Protein AF-A0A0C9ZIN9-F1 (afdb_monomer)

Radius of gyration: 14.74 Å; Cα contacts (8 Å, |Δi|>4): 42; chains: 1; bounding box: 40×34×33 Å

Secondary structure (DSSP, 8-state):
-PPPPEE-TTSEEE-GGG-EEEE--GGGSS----TT-S----TTS------TT----TTHHHH-------

Structure (mmCIF, N/CA/C/O backbone):
data_AF-A0A0C9ZIN9-F1
#
_entry.id   AF-A0A0C9ZIN9-F1
#
loop_
_atom_site.group_PDB
_atom_site.id
_atom_site.type_symbol
_atom_site.label_atom_id
_atom_site.label_alt_id
_atom_site.label_comp_id
_atom_site.label_asym_id
_atom_site.label_entity_id
_atom_site.label_seq_id
_atom_site.pdbx_PDB_ins_code
_atom_site.Cartn_x
_atom_site.Cartn_y
_atom_site.Cartn_z
_atom_site.occupancy
_atom_site.B_iso_or_equiv
_atom_site.auth_seq_id
_atom_site.auth_comp_id
_atom_site.auth_asym_id
_atom_site.auth_atom_id
_atom_site.pdbx_PDB_model_num
ATOM 1 N N . MET A 1 1 ? 18.762 -0.849 14.028 1.00 49.88 1 MET A N 1
ATOM 2 C CA . MET A 1 1 ? 18.051 -0.989 12.741 1.00 49.88 1 MET A CA 1
ATOM 3 C C . MET A 1 1 ? 16.678 -1.532 13.079 1.00 49.88 1 MET A C 1
ATOM 5 O O . MET A 1 1 ? 16.623 -2.528 13.786 1.00 49.88 1 MET A O 1
ATOM 9 N N . GLY A 1 2 ? 15.605 -0.816 12.745 1.00 65.56 2 GLY A N 1
ATOM 10 C CA . GLY A 1 2 ? 14.246 -1.296 13.012 1.00 65.56 2 GLY A CA 1
ATOM 11 C C . GLY A 1 2 ? 13.898 -2.462 12.089 1.00 65.56 2 GLY A C 1
ATOM 12 O O . GLY A 1 2 ? 14.432 -2.539 10.984 1.00 65.56 2 GLY A O 1
ATOM 13 N N . GLU A 1 3 ? 13.030 -3.361 12.550 1.00 69.69 3 GLU A N 1
ATOM 14 C CA . GLU A 1 3 ? 12.483 -4.441 11.723 1.00 69.69 3 GLU A CA 1
ATOM 15 C C . GLU A 1 3 ? 11.906 -3.874 10.410 1.00 69.69 3 GLU A C 1
ATOM 17 O O . GLU A 1 3 ? 11.180 -2.873 10.448 1.00 69.69 3 GLU A O 1
ATOM 22 N N . PRO A 1 4 ? 12.231 -4.464 9.248 1.00 77.44 4 PRO A N 1
ATOM 23 C CA . PRO A 1 4 ? 11.785 -3.952 7.960 1.00 77.44 4 PRO A CA 1
ATOM 24 C C . PRO A 1 4 ? 10.274 -4.132 7.775 1.00 77.44 4 PRO A C 1
ATOM 26 O O . PRO A 1 4 ? 9.664 -5.056 8.309 1.00 77.44 4 PRO A O 1
ATOM 29 N N . VAL A 1 5 ? 9.674 -3.271 6.952 1.00 82.50 5 VAL A N 1
ATOM 30 C CA . VAL A 1 5 ? 8.288 -3.445 6.503 1.00 82.50 5 VAL A CA 1
ATOM 31 C C . VAL A 1 5 ? 8.211 -4.669 5.586 1.00 82.50 5 VAL A C 1
ATOM 33 O O . VAL A 1 5 ? 8.931 -4.740 4.589 1.00 82.50 5 VAL A O 1
ATOM 36 N N . GLN A 1 6 ? 7.343 -5.631 5.907 1.00 84.94 6 GLN A N 1
ATOM 37 C CA . GLN A 1 6 ? 7.214 -6.888 5.160 1.00 84.94 6 GLN A CA 1
ATOM 38 C C . GLN A 1 6 ? 5.752 -7.222 4.853 1.00 84.94 6 GLN A C 1
ATOM 40 O O . GLN A 1 6 ? 4.880 -7.047 5.702 1.00 84.94 6 GLN A O 1
ATOM 45 N N . LEU A 1 7 ? 5.494 -7.741 3.647 1.00 85.25 7 LEU A N 1
ATOM 46 C CA . LEU A 1 7 ? 4.214 -8.348 3.274 1.00 85.25 7 LEU A CA 1
ATOM 47 C C . LEU A 1 7 ? 4.197 -9.809 3.737 1.00 85.25 7 LEU A C 1
ATOM 49 O O . LEU A 1 7 ? 5.006 -10.618 3.282 1.00 85.25 7 LEU A O 1
ATOM 53 N N . CYS A 1 8 ? 3.276 -10.145 4.630 1.00 87.12 8 CYS A N 1
ATOM 54 C CA . CYS A 1 8 ? 3.104 -11.494 5.149 1.00 87.12 8 CYS A CA 1
ATOM 55 C C . CYS A 1 8 ? 2.165 -12.334 4.269 1.00 87.12 8 CYS A C 1
ATOM 57 O O . CYS A 1 8 ? 1.375 -11.814 3.483 1.00 87.12 8 CYS A O 1
ATOM 59 N N . SER A 1 9 ? 2.235 -13.658 4.425 1.00 88.50 9 SER A N 1
ATOM 60 C CA . SER A 1 9 ? 1.452 -14.632 3.648 1.00 88.50 9 SER A CA 1
ATOM 61 C C . SER A 1 9 ? -0.057 -14.606 3.916 1.00 88.50 9 SER A C 1
ATOM 63 O O . SER A 1 9 ? -0.807 -15.284 3.226 1.00 88.50 9 SER A O 1
ATOM 65 N N . ASP A 1 10 ? -0.515 -13.843 4.903 1.00 87.75 10 ASP A N 1
ATOM 66 C CA . ASP A 1 10 ? -1.927 -13.563 5.182 1.00 87.75 10 ASP A CA 1
ATOM 67 C C . ASP A 1 10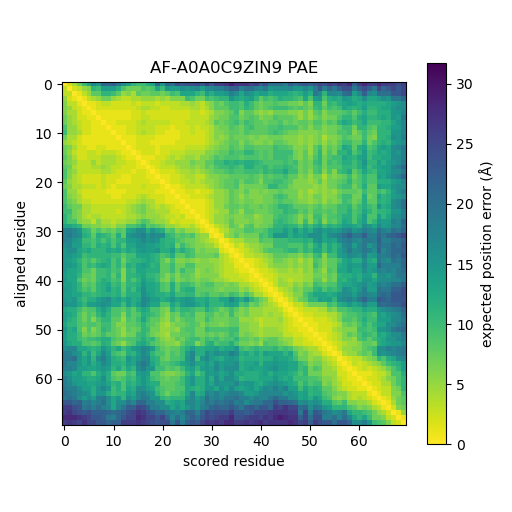 ? -2.406 -12.242 4.543 1.00 87.75 10 ASP A C 1
ATOM 69 O O . ASP A 1 10 ? -3.559 -11.836 4.706 1.00 87.75 10 ASP A O 1
ATOM 73 N N . GLY A 1 11 ? -1.526 -11.570 3.794 1.00 86.06 11 GLY A N 1
ATOM 74 C CA . GLY A 1 11 ? -1.789 -10.315 3.096 1.00 86.06 11 GLY A CA 1
ATOM 75 C C . GLY A 1 11 ? -1.551 -9.065 3.928 1.00 86.06 11 GLY A C 1
ATOM 76 O O . GLY A 1 11 ? -1.671 -7.962 3.398 1.00 86.06 11 GLY A O 1
ATOM 77 N N . TRP A 1 12 ? -1.193 -9.194 5.206 1.00 89.25 12 TRP A N 1
ATOM 78 C CA . TRP A 1 12 ? -0.875 -8.036 6.031 1.00 89.25 12 TRP A CA 1
ATOM 79 C C . TRP A 1 12 ? 0.546 -7.543 5.787 1.00 89.25 12 TRP A C 1
ATOM 81 O O . TRP A 1 12 ? 1.514 -8.293 5.884 1.00 89.25 12 TRP A O 1
ATOM 91 N N . ILE A 1 13 ? 0.674 -6.244 5.540 1.00 86.94 13 ILE A N 1
ATOM 92 C CA . ILE A 1 13 ? 1.932 -5.518 5.633 1.00 86.94 13 ILE A CA 1
ATOM 93 C C . ILE A 1 13 ? 2.155 -5.168 7.101 1.00 86.94 13 ILE A C 1
ATOM 95 O O . ILE A 1 13 ? 1.363 -4.436 7.709 1.00 86.94 13 ILE A O 1
ATOM 99 N N . ARG A 1 14 ? 3.234 -5.702 7.668 1.00 87.81 14 ARG A N 1
ATOM 100 C CA . ARG A 1 14 ? 3.634 -5.471 9.055 1.00 87.81 14 ARG A CA 1
ATOM 101 C C . ARG A 1 14 ? 4.830 -4.537 9.092 1.00 87.81 14 ARG A C 1
ATOM 103 O O . ARG A 1 14 ? 5.797 -4.734 8.361 1.00 87.81 14 ARG A O 1
ATOM 110 N N . GLY A 1 15 ? 4.726 -3.507 9.923 1.00 83.94 15 GLY A N 1
ATOM 111 C CA . GLY A 1 15 ? 5.842 -2.638 10.271 1.00 83.94 15 GLY A CA 1
ATOM 112 C C . GLY A 1 15 ? 6.612 -3.158 11.488 1.00 83.94 15 GLY A C 1
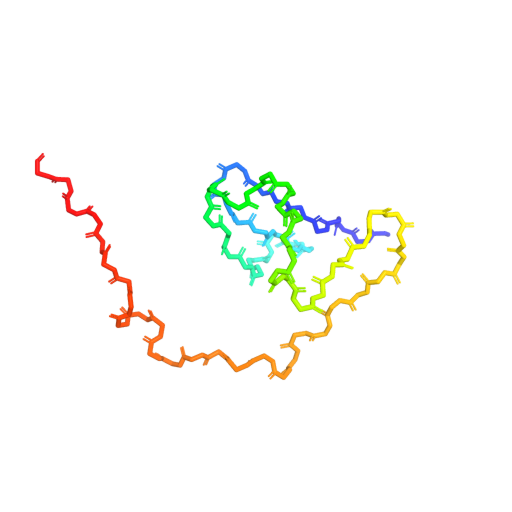ATOM 113 O O . GLY A 1 15 ? 6.327 -4.254 11.988 1.00 83.94 15 GLY A O 1
ATOM 114 N N . PRO A 1 16 ? 7.542 -2.348 12.019 1.00 84.94 16 PRO A N 1
ATOM 115 C CA . PRO A 1 16 ? 8.252 -2.667 13.248 1.00 84.94 16 PRO A CA 1
ATOM 116 C C . PRO A 1 16 ? 7.300 -3.065 14.380 1.00 84.94 16 PRO A C 1
ATOM 118 O O . PRO A 1 16 ? 6.194 -2.532 14.491 1.00 84.94 16 PRO A O 1
ATOM 121 N N . GLN A 1 17 ? 7.738 -3.992 15.237 1.00 85.81 17 GLN A N 1
ATOM 122 C CA . GLN A 1 17 ? 6.948 -4.491 16.375 1.00 85.81 17 GLN A CA 1
ATOM 123 C C . GLN A 1 17 ? 5.628 -5.176 15.966 1.00 85.81 17 GLN A C 1
ATOM 125 O O . GLN A 1 17 ? 4.675 -5.187 16.739 1.00 85.81 17 GLN A O 1
ATOM 130 N N . HIS A 1 18 ? 5.556 -5.754 14.761 1.00 81.06 18 HIS A N 1
ATOM 131 C CA . HIS A 1 18 ? 4.373 -6.459 14.244 1.00 81.06 18 HIS A CA 1
ATOM 132 C C . HIS A 1 18 ? 3.118 -5.582 14.096 1.00 81.06 18 HIS A C 1
ATOM 134 O O . HIS A 1 18 ? 2.004 -6.104 13.999 1.00 81.06 18 HIS A O 1
ATOM 140 N N . ARG A 1 19 ? 3.267 -4.251 14.050 1.00 84.12 19 ARG A N 1
ATOM 141 C CA . ARG A 1 19 ? 2.129 -3.349 13.843 1.00 84.12 19 ARG A CA 1
ATOM 142 C C . ARG A 1 19 ? 1.533 -3.578 12.453 1.00 84.12 19 ARG A C 1
ATOM 144 O O . ARG A 1 19 ? 2.242 -3.474 11.452 1.00 84.12 19 ARG A O 1
ATOM 151 N N . LEU A 1 20 ? 0.230 -3.855 12.397 1.00 84.62 20 LEU A N 1
ATOM 152 C CA . LEU A 1 20 ? -0.516 -3.943 11.142 1.00 84.62 20 LEU A CA 1
ATOM 153 C C . LEU A 1 20 ? -0.598 -2.551 10.509 1.00 84.62 20 LEU A C 1
ATOM 155 O O . LEU A 1 20 ? -1.100 -1.620 11.1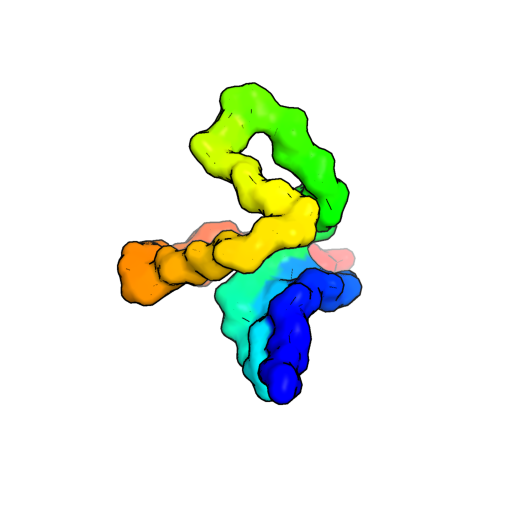37 1.00 84.62 20 LEU A O 1
ATOM 159 N N . LEU A 1 21 ? -0.086 -2.413 9.286 1.00 80.88 21 LEU A N 1
ATOM 160 C CA . LEU A 1 21 ? -0.125 -1.157 8.533 1.00 80.88 21 LEU A CA 1
ATOM 161 C C . LEU A 1 21 ? -1.252 -1.173 7.499 1.00 80.88 21 LEU A C 1
ATOM 163 O O . LEU A 1 21 ? -2.088 -0.274 7.474 1.00 80.88 21 LEU A O 1
ATOM 167 N N . LEU A 1 22 ? -1.281 -2.206 6.653 1.00 82.56 22 LEU A N 1
ATOM 168 C CA . LEU A 1 22 ? -2.222 -2.325 5.541 1.00 82.56 22 LEU A CA 1
ATOM 169 C C . LEU A 1 22 ? -2.458 -3.797 5.199 1.00 82.56 22 LEU A C 1
ATOM 171 O O . LEU A 1 22 ? -1.516 -4.583 5.211 1.00 82.56 22 LEU A O 1
ATOM 175 N N . TRP A 1 23 ? -3.689 -4.164 4.849 1.00 85.69 23 TRP A N 1
ATOM 176 C CA . TRP A 1 23 ? -3.981 -5.459 4.238 1.00 85.69 23 TRP A CA 1
ATOM 177 C C . TRP A 1 23 ? -4.066 -5.313 2.719 1.00 85.69 23 TRP A C 1
ATOM 179 O O . TRP A 1 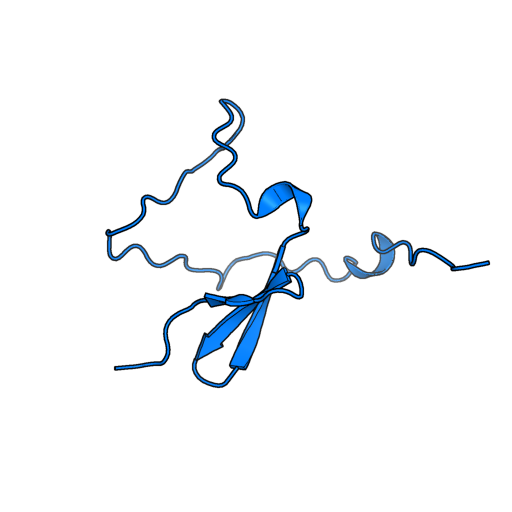23 ? -4.781 -4.446 2.214 1.00 85.69 23 TRP A O 1
ATOM 189 N N . VAL A 1 24 ? -3.344 -6.163 1.995 1.00 83.88 24 VAL A N 1
ATOM 190 C CA . VAL A 1 24 ? -3.322 -6.197 0.534 1.00 83.88 24 VAL A CA 1
ATOM 191 C C . VAL A 1 24 ? -3.946 -7.514 0.067 1.00 83.88 24 VAL A C 1
ATOM 193 O O . VAL A 1 24 ? -3.456 -8.579 0.452 1.00 83.88 24 VAL A O 1
ATOM 196 N N . PRO A 1 25 ? -4.989 -7.489 -0.783 1.00 82.81 25 PRO A N 1
ATOM 197 C CA . PRO A 1 25 ? -5.552 -8.710 -1.348 1.00 82.81 25 PRO A CA 1
ATOM 198 C C . PRO A 1 25 ? -4.504 -9.512 -2.147 1.00 82.81 25 PRO A C 1
ATOM 200 O O . PRO A 1 25 ? -3.706 -8.900 -2.864 1.00 82.81 25 PRO A O 1
ATOM 203 N N . PRO A 1 26 ? -4.536 -10.862 -2.119 1.00 81.69 26 PRO A N 1
ATOM 204 C CA . PRO A 1 26 ? -3.573 -11.714 -2.830 1.00 81.69 26 PRO A CA 1
ATOM 205 C C . PRO A 1 26 ? -3.403 -11.412 -4.323 1.00 81.69 26 PRO A C 1
ATOM 207 O O . PRO A 1 26 ? -2.309 -11.551 -4.871 1.00 81.69 26 PRO A O 1
ATOM 210 N N . THR A 1 27 ? -4.462 -10.939 -4.983 1.00 79.50 27 THR A N 1
ATOM 211 C CA . THR A 1 27 ? -4.441 -10.532 -6.397 1.00 79.50 27 THR A CA 1
ATOM 212 C C . THR A 1 27 ? -3.456 -9.399 -6.690 1.00 79.50 27 THR A C 1
ATOM 214 O O . THR A 1 27 ? -3.018 -9.264 -7.828 1.00 79.50 27 THR A O 1
ATOM 217 N N . PHE A 1 28 ? -3.080 -8.613 -5.677 1.00 75.75 28 PHE A N 1
ATOM 218 C CA . PHE A 1 28 ? -2.162 -7.477 -5.791 1.00 75.75 28 PHE A CA 1
ATOM 219 C C . PHE A 1 28 ? -0.757 -7.760 -5.232 1.00 75.75 28 PHE A C 1
ATOM 221 O O . PHE A 1 28 ? 0.079 -6.862 -5.218 1.00 75.75 28 PHE A O 1
ATOM 228 N N . TRP A 1 29 ? -0.460 -8.982 -4.766 1.00 78.31 29 TRP A N 1
ATOM 229 C CA . TRP A 1 29 ? 0.865 -9.305 -4.202 1.00 78.31 29 TRP A CA 1
ATOM 230 C C . TRP A 1 29 ? 1.967 -9.383 -5.256 1.00 78.31 29 TRP A C 1
ATOM 232 O O . TRP A 1 29 ? 3.141 -9.167 -4.955 1.00 78.31 29 TRP A O 1
ATOM 242 N N . ARG A 1 30 ? 1.610 -9.705 -6.502 1.00 76.12 30 ARG A N 1
ATOM 243 C CA . ARG A 1 30 ? 2.549 -9.608 -7.619 1.00 76.12 30 ARG A CA 1
ATOM 244 C C . ARG A 1 30 ? 2.608 -8.151 -8.071 1.00 76.12 30 ARG A C 1
ATOM 246 O O . ARG A 1 30 ? 1.544 -7.549 -8.202 1.00 76.12 30 ARG A O 1
ATOM 253 N N . PRO A 1 31 ? 3.804 -7.595 -8.345 1.00 67.38 31 PRO A N 1
ATOM 254 C CA . PRO A 1 31 ? 3.925 -6.231 -8.838 1.00 67.38 31 PRO A CA 1
ATOM 255 C C . PRO A 1 31 ? 3.066 -6.067 -10.090 1.00 67.38 31 PRO A C 1
ATOM 257 O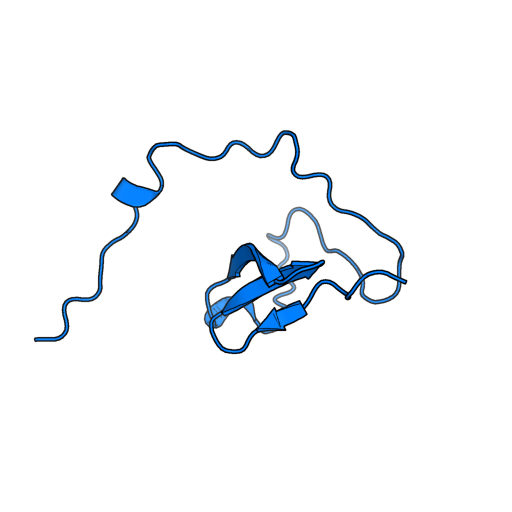 O . PRO A 1 31 ? 3.369 -6.637 -11.137 1.00 67.38 31 PRO A O 1
ATOM 260 N N . PHE A 1 32 ? 1.974 -5.319 -9.968 1.00 65.75 32 PHE A N 1
ATOM 261 C CA . PHE A 1 32 ? 1.108 -5.008 -11.090 1.00 65.75 32 PHE A CA 1
ATOM 262 C C . PHE A 1 32 ? 1.500 -3.623 -11.580 1.00 65.75 32 PHE A C 1
ATOM 264 O O . PHE A 1 32 ? 1.106 -2.614 -11.003 1.00 65.75 32 PHE A O 1
ATOM 271 N N . TYR A 1 33 ? 2.339 -3.571 -12.611 1.00 68.31 33 TYR A N 1
ATOM 272 C CA . TYR A 1 33 ? 2.578 -2.333 -13.339 1.00 68.31 33 TYR A CA 1
ATOM 273 C C . TYR A 1 33 ? 1.442 -2.163 -14.340 1.00 68.31 33 TYR A C 1
ATOM 275 O O . TYR A 1 33 ? 1.358 -2.885 -15.329 1.00 68.31 33 TYR A O 1
ATOM 283 N N . SER A 1 34 ? 0.550 -1.226 -14.045 1.00 73.25 34 SER A N 1
ATOM 284 C CA . SER A 1 34 ? -0.519 -0.811 -14.943 1.00 73.25 34 SER A CA 1
ATOM 285 C C . SER A 1 34 ? -0.288 0.639 -15.343 1.00 73.25 34 SER A C 1
ATOM 287 O O . SER A 1 34 ? 0.181 1.433 -14.527 1.00 73.25 34 SER A O 1
ATOM 289 N N . THR A 1 35 ? -0.666 1.011 -16.565 1.00 76.00 35 THR A N 1
ATOM 290 C CA . THR A 1 35 ? -0.717 2.421 -16.991 1.00 76.00 35 THR A CA 1
ATOM 291 C C . THR A 1 35 ? -1.697 3.248 -16.155 1.00 76.00 35 THR A C 1
ATOM 293 O O . THR A 1 35 ? -1.624 4.470 -16.158 1.00 76.00 35 THR A O 1
ATOM 296 N N . TRP A 1 36 ? -2.584 2.582 -15.410 1.00 76.06 36 TRP A N 1
ATOM 297 C CA . TRP A 1 36 ? -3.533 3.192 -14.481 1.00 76.06 36 TRP A CA 1
ATOM 298 C C . TRP A 1 36 ? -2.964 3.442 -13.077 1.00 76.06 36 TRP A C 1
ATOM 300 O O . TRP A 1 36 ? -3.660 4.005 -12.235 1.00 76.06 36 TRP A O 1
ATOM 310 N N . ASN A 1 37 ? -1.728 3.024 -12.790 1.00 78.69 37 ASN A N 1
ATOM 311 C CA . ASN A 1 37 ? -1.109 3.306 -11.498 1.00 78.69 37 ASN A CA 1
ATOM 312 C C . AS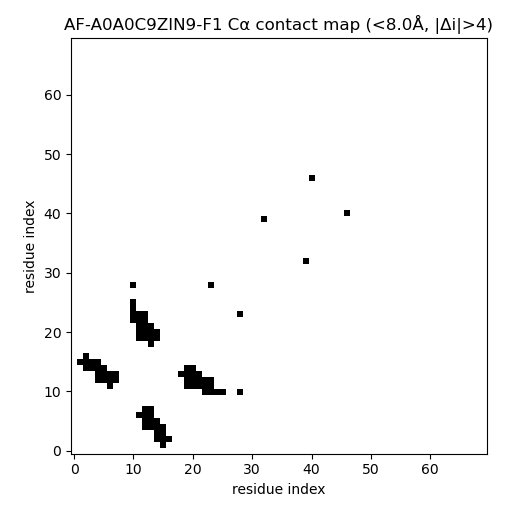N A 1 37 ? -0.708 4.783 -11.427 1.00 78.69 37 ASN A C 1
ATOM 314 O O . ASN A 1 37 ? 0.104 5.242 -12.226 1.00 78.69 37 ASN A O 1
ATOM 318 N N . THR A 1 38 ? -1.208 5.508 -10.427 1.00 77.00 38 THR A N 1
ATOM 319 C CA . THR A 1 38 ? -0.843 6.917 -10.206 1.00 77.00 38 THR A CA 1
ATOM 320 C C . THR A 1 38 ? 0.631 7.084 -9.826 1.00 77.00 38 THR A C 1
ATOM 322 O O . THR A 1 38 ? 1.263 8.057 -10.223 1.00 77.00 38 THR A O 1
ATOM 325 N N . V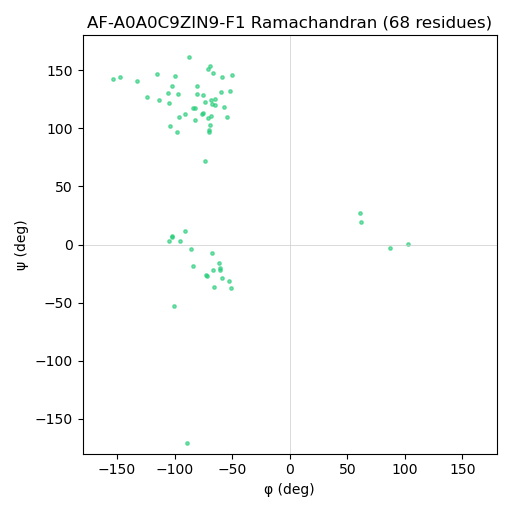AL A 1 39 ? 1.185 6.143 -9.050 1.00 74.00 39 VAL A N 1
ATOM 326 C CA . VAL A 1 39 ? 2.575 6.161 -8.566 1.00 74.00 39 VAL A CA 1
ATOM 327 C C . VAL A 1 39 ? 3.090 4.728 -8.446 1.00 74.00 39 VAL A C 1
ATOM 329 O O . VAL A 1 39 ? 2.351 3.825 -8.054 1.00 74.00 39 VAL A O 1
ATOM 332 N N . VAL A 1 40 ? 4.373 4.524 -8.748 1.00 76.31 40 VAL A N 1
ATOM 333 C CA . VAL A 1 40 ? 5.081 3.266 -8.496 1.00 76.31 40 VAL A CA 1
ATOM 334 C C . VAL A 1 40 ? 6.312 3.538 -7.639 1.00 76.31 40 VAL A C 1
ATOM 336 O O . VAL A 1 40 ? 7.142 4.373 -7.987 1.00 76.31 40 VAL A O 1
ATOM 339 N N . LEU A 1 41 ? 6.437 2.804 -6.533 1.00 73.69 41 LEU A N 1
ATOM 340 C CA . LEU A 1 41 ? 7.580 2.872 -5.628 1.00 73.69 41 LEU A CA 1
ATOM 341 C C . LEU A 1 41 ? 8.645 1.840 -6.050 1.00 73.69 41 LEU A C 1
ATOM 343 O O . LEU A 1 41 ? 8.381 0.635 -5.972 1.00 73.69 41 LEU A O 1
ATOM 347 N N . PRO A 1 42 ? 9.829 2.264 -6.532 1.00 70.12 42 PRO A N 1
ATOM 348 C CA . PRO A 1 42 ? 10.884 1.341 -6.931 1.00 70.12 42 PRO A CA 1
ATOM 349 C C . PRO A 1 42 ? 11.464 0.571 -5.738 1.00 70.12 42 PRO A C 1
ATOM 351 O O . PRO A 1 42 ? 11.581 1.074 -4.622 1.00 70.12 42 PRO A O 1
ATOM 354 N N . ARG A 1 43 ? 11.881 -0.673 -5.996 1.00 68.38 43 ARG A N 1
ATOM 355 C CA . ARG A 1 43 ? 12.633 -1.479 -5.024 1.00 68.38 43 ARG A CA 1
ATOM 356 C C . ARG A 1 43 ? 14.077 -0.968 -4.962 1.00 68.38 43 ARG A C 1
ATOM 358 O O . ARG A 1 43 ? 14.720 -0.880 -6.002 1.00 68.38 43 ARG A O 1
ATOM 365 N N . GLY A 1 44 ? 14.590 -0.685 -3.762 1.00 64.69 44 GLY A N 1
ATOM 366 C CA . GLY A 1 44 ? 16.000 -0.321 -3.536 1.00 64.69 44 GLY A CA 1
ATOM 367 C C . GLY A 1 44 ? 16.283 1.167 -3.301 1.00 64.69 44 GLY A C 1
ATOM 368 O O . GLY A 1 44 ? 17.433 1.530 -3.076 1.00 64.69 44 GLY A O 1
ATOM 369 N N . SER A 1 45 ? 15.263 2.024 -3.313 1.00 64.12 45 SER A N 1
ATOM 370 C CA . SER A 1 45 ? 15.370 3.423 -2.882 1.00 64.12 45 SER A CA 1
ATOM 371 C C . SER A 1 45 ? 14.844 3.598 -1.458 1.00 64.12 45 SER A C 1
ATOM 373 O O . SER A 1 45 ? 13.843 2.979 -1.098 1.00 64.12 45 SER A O 1
ATOM 375 N N . CYS A 1 46 ? 15.449 4.497 -0.681 1.00 69.00 46 CYS A N 1
ATOM 376 C CA . CYS A 1 46 ? 14.892 4.961 0.592 1.00 69.00 46 CYS A CA 1
ATOM 377 C C . CYS A 1 46 ? 13.712 5.909 0.333 1.00 69.00 46 CYS A C 1
ATOM 379 O O . CYS A 1 46 ? 13.846 7.122 0.472 1.00 69.00 46 CYS A O 1
ATOM 381 N N . ILE A 1 47 ? 12.580 5.364 -0.115 1.00 72.06 47 ILE A N 1
ATOM 382 C CA . ILE A 1 47 ? 11.324 6.108 -0.214 1.00 72.06 47 ILE A CA 1
ATOM 383 C C . ILE A 1 47 ? 10.434 5.656 0.932 1.00 72.06 47 ILE A C 1
ATOM 385 O O . ILE A 1 47 ? 10.110 4.474 1.050 1.00 72.06 47 ILE A O 1
ATOM 389 N N . GLU A 1 48 ? 10.035 6.612 1.756 1.00 73.31 48 GLU A N 1
ATOM 390 C CA . GLU A 1 48 ? 9.040 6.415 2.797 1.00 73.31 48 GLU A CA 1
ATOM 391 C C . GLU A 1 48 ? 7.706 6.993 2.327 1.00 73.31 48 GLU A C 1
ATOM 393 O O . GLU A 1 48 ? 7.646 8.071 1.735 1.00 73.31 48 GLU A O 1
ATOM 398 N N . LEU A 1 49 ? 6.631 6.246 2.563 1.00 74.38 49 LEU A N 1
ATOM 399 C CA . LEU A 1 49 ? 5.275 6.683 2.271 1.00 74.38 49 LEU A CA 1
ATOM 400 C C . LEU A 1 49 ? 4.670 7.262 3.552 1.00 74.38 49 LEU A C 1
ATOM 402 O O . LEU A 1 49 ? 4.380 6.512 4.485 1.00 74.38 49 LEU A O 1
ATOM 406 N N . ASP A 1 50 ? 4.476 8.581 3.595 1.00 75.75 50 ASP A N 1
ATOM 407 C CA . ASP A 1 50 ? 3.753 9.220 4.693 1.00 75.75 50 ASP A CA 1
ATOM 408 C C . ASP A 1 50 ? 2.245 8.968 4.551 1.00 75.75 50 ASP A C 1
ATOM 410 O O . ASP A 1 50 ? 1.594 9.437 3.617 1.00 75.75 50 ASP A O 1
ATOM 414 N N . LEU A 1 51 ? 1.694 8.206 5.493 1.00 74.00 51 LEU A N 1
ATOM 415 C CA . LEU A 1 51 ? 0.270 7.887 5.577 1.00 74.00 51 LEU A CA 1
ATOM 416 C C . LEU A 1 51 ? -0.459 8.715 6.643 1.00 74.00 51 LEU A C 1
ATOM 418 O O . LEU A 1 51 ? -1.632 8.459 6.904 1.00 74.00 51 LEU A O 1
ATOM 422 N N . SER A 1 52 ? 0.193 9.709 7.257 1.00 76.25 52 SER A N 1
ATOM 423 C CA . SER A 1 52 ? -0.386 10.527 8.335 1.00 76.25 52 SER A CA 1
ATOM 424 C C . SER A 1 52 ? -1.670 11.260 7.927 1.00 76.25 52 SER A C 1
ATOM 426 O O . SER A 1 52 ? -2.535 11.502 8.766 1.00 76.25 52 SER A O 1
ATOM 428 N N . GLN A 1 53 ? -1.804 11.586 6.638 1.00 78.81 53 GLN A N 1
ATOM 429 C CA . GLN A 1 53 ? -2.977 12.234 6.041 1.00 78.81 53 GLN A CA 1
ATOM 430 C C . GLN A 1 53 ? -3.874 11.259 5.267 1.00 78.81 53 GLN A C 1
ATOM 432 O O . GLN A 1 53 ? -4.818 11.681 4.593 1.00 78.81 53 GLN A O 1
ATOM 437 N N . MET A 1 54 ? -3.593 9.952 5.317 1.00 76.06 54 MET A N 1
ATOM 438 C CA . MET A 1 54 ? -4.430 8.973 4.639 1.00 76.06 54 MET A CA 1
ATOM 439 C C . MET A 1 54 ? -5.812 8.969 5.292 1.00 76.06 54 MET A C 1
ATOM 441 O O . MET A 1 54 ? -5.962 8.695 6.483 1.00 76.06 54 MET A O 1
ATOM 445 N N . VAL A 1 55 ? -6.846 9.275 4.506 1.00 74.62 55 VAL A N 1
ATOM 446 C CA . VAL A 1 55 ? -8.221 9.277 5.005 1.00 74.62 55 VAL A CA 1
ATOM 447 C C . VAL A 1 55 ? -8.640 7.835 5.269 1.00 74.62 55 VAL A C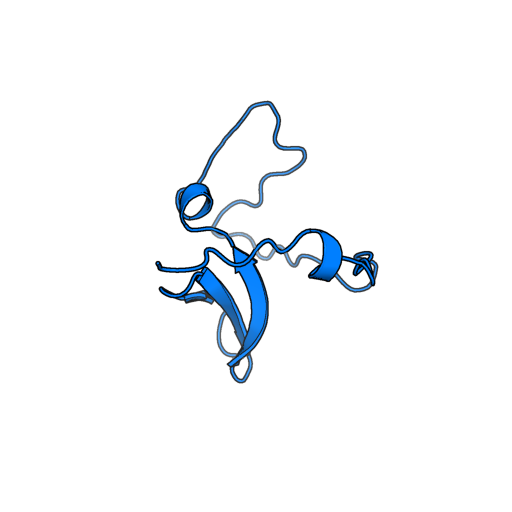 1
ATOM 449 O O . VAL A 1 55 ? -9.047 7.099 4.369 1.00 74.62 55 VAL A O 1
ATOM 452 N N . HIS A 1 56 ? -8.554 7.425 6.530 1.00 70.31 56 HIS A N 1
ATOM 453 C CA . HIS A 1 56 ? -9.157 6.188 6.996 1.00 70.31 56 HIS A CA 1
ATOM 454 C C . HIS A 1 56 ? -10.674 6.380 6.998 1.00 70.31 56 HIS A C 1
ATOM 456 O O . HIS A 1 56 ? -11.248 6.962 7.918 1.00 70.31 56 HIS A O 1
ATOM 462 N N . GLY A 1 57 ? -11.341 5.936 5.933 1.00 67.75 57 GLY A N 1
ATOM 463 C CA . GLY A 1 57 ? -12.796 5.985 5.865 1.00 67.75 57 GLY A CA 1
ATOM 464 C C . GLY A 1 57 ? -13.402 5.219 7.042 1.00 67.75 57 GLY A C 1
ATOM 465 O O . GLY A 1 57 ? -13.223 4.009 7.160 1.00 67.75 57 GLY A O 1
ATOM 466 N N . ASN A 1 58 ? -14.165 5.897 7.898 1.00 76.12 58 ASN A N 1
ATOM 467 C CA . ASN A 1 58 ? -14.868 5.266 9.023 1.00 76.12 58 ASN A CA 1
ATOM 468 C C . ASN A 1 58 ? -15.881 4.199 8.572 1.00 76.12 58 ASN A C 1
ATOM 470 O O . ASN A 1 58 ? -16.225 3.311 9.343 1.00 76.12 58 ASN A O 1
ATOM 474 N N . LYS A 1 59 ? -16.316 4.251 7.311 1.00 79.00 59 LYS A N 1
ATOM 475 C CA . LYS A 1 59 ? -17.252 3.311 6.681 1.00 79.00 59 LYS A CA 1
ATOM 476 C C . LYS A 1 59 ? -16.577 2.127 5.980 1.00 79.00 59 LYS A C 1
ATOM 478 O O . LYS A 1 59 ? -17.261 1.420 5.250 1.00 79.00 59 LYS A O 1
ATOM 483 N N . TRP A 1 60 ? -15.275 1.880 6.172 1.00 75.06 60 TRP A N 1
ATOM 484 C CA . TRP A 1 60 ? -14.589 0.740 5.533 1.00 75.06 60 TRP A CA 1
ATOM 485 C C . TRP A 1 60 ? -15.329 -0.592 5.762 1.00 75.06 60 TRP A C 1
ATOM 487 O O . TRP A 1 60 ? -15.460 -1.404 4.849 1.00 75.06 60 TRP A O 1
ATOM 497 N N . HIS A 1 61 ? -15.896 -0.765 6.959 1.00 76.25 61 HIS A N 1
ATOM 498 C CA . HIS A 1 61 ? -16.658 -1.942 7.364 1.00 76.25 61 HIS A CA 1
ATOM 499 C C . HIS A 1 61 ? -17.977 -2.116 6.589 1.00 76.25 61 HIS A C 1
ATOM 501 O O . HIS A 1 61 ? -18.455 -3.236 6.471 1.00 76.25 61 HIS A O 1
ATOM 507 N N . HIS A 1 62 ? -18.540 -1.054 5.995 1.00 79.25 62 HIS A N 1
ATOM 508 C CA . HIS A 1 62 ? -19.711 -1.160 5.110 1.00 79.25 62 HIS A CA 1
ATOM 509 C C . HIS A 1 62 ? -19.364 -1.787 3.751 1.00 79.25 62 HIS A C 1
ATOM 511 O O . HIS A 1 62 ? -20.234 -2.350 3.091 1.00 79.25 62 HIS A O 1
ATOM 517 N N . CYS A 1 63 ? -18.109 -1.672 3.310 1.00 69.19 63 CYS A N 1
ATOM 518 C CA . CYS A 1 63 ? -17.642 -2.259 2.054 1.00 69.19 63 CYS A CA 1
ATOM 519 C C . CYS A 1 63 ? -17.236 -3.732 2.215 1.00 69.19 63 CYS A C 1
ATOM 521 O O . CYS A 1 63 ? -17.138 -4.455 1.223 1.00 69.19 63 CYS A O 1
ATOM 523 N N . PHE A 1 64 ? -16.985 -4.184 3.447 1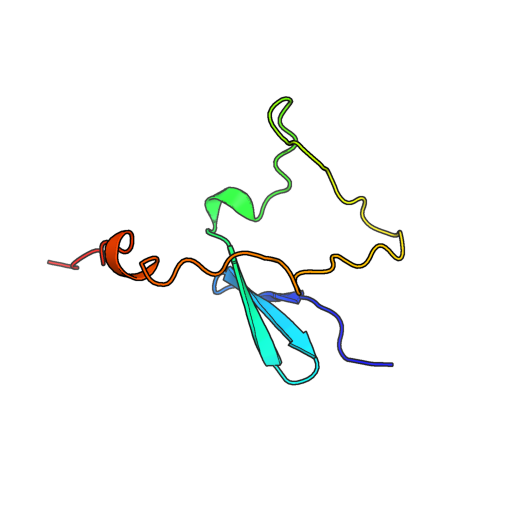.00 72.94 64 PHE A N 1
ATOM 524 C CA . PHE A 1 64 ? -16.598 -5.558 3.734 1.00 72.94 64 PHE A CA 1
ATOM 525 C C . PHE A 1 64 ? -17.817 -6.484 3.644 1.00 72.94 64 PHE A C 1
ATOM 527 O O . PHE A 1 64 ? -18.726 -6.423 4.467 1.00 72.94 64 PHE A O 1
ATOM 534 N N . LYS A 1 65 ? -17.827 -7.364 2.639 1.00 78.25 65 LYS A N 1
ATOM 535 C CA . LYS A 1 65 ? -18.793 -8.461 2.529 1.00 78.25 65 LYS A CA 1
ATOM 536 C C . LYS A 1 65 ? -18.084 -9.755 2.928 1.00 78.25 65 LYS A C 1
ATOM 538 O O . LYS A 1 65 ? -17.301 -10.256 2.118 1.00 78.25 65 LYS A O 1
ATOM 543 N N . PRO A 1 66 ? -18.294 -10.281 4.149 1.00 71.62 66 PRO A N 1
ATOM 544 C CA . PRO A 1 66 ? -17.709 -11.557 4.522 1.00 71.62 66 PRO A CA 1
ATOM 545 C C . PRO A 1 66 ? -18.211 -12.631 3.558 1.00 71.62 66 PRO A C 1
ATOM 547 O O . PRO A 1 66 ? -19.409 -12.721 3.281 1.00 71.62 66 PRO A O 1
ATOM 550 N N . VAL A 1 67 ? -17.288 -13.432 3.029 1.00 74.44 67 VAL A N 1
ATOM 551 C CA . VAL A 1 67 ? -17.660 -14.635 2.287 1.00 74.44 67 VAL A CA 1
ATOM 552 C C . VAL A 1 67 ? -18.222 -15.600 3.320 1.00 74.44 67 VAL A C 1
ATOM 554 O O . VAL A 1 67 ? -17.477 -16.167 4.117 1.00 74.44 67 VAL A O 1
ATOM 557 N N . VAL A 1 68 ? -19.545 -15.721 3.360 1.00 68.31 68 VAL A N 1
ATOM 558 C CA . VAL A 1 68 ? -20.210 -16.728 4.183 1.00 68.31 68 VAL A CA 1
ATOM 559 C C . VAL A 1 68 ? -19.875 -18.078 3.552 1.00 68.31 68 VAL A C 1
ATOM 561 O O . VAL A 1 68 ? -20.292 -18.347 2.427 1.00 68.31 68 VAL A O 1
ATOM 564 N N . GLN A 1 69 ? -19.063 -18.893 4.225 1.00 50.03 69 GLN A N 1
ATOM 565 C CA . GLN A 1 69 ? -18.934 -20.303 3.868 1.00 50.03 69 GLN A CA 1
ATOM 566 C C . GLN A 1 69 ? -20.243 -20.988 4.274 1.00 50.03 69 GLN A C 1
ATOM 568 O O . GLN A 1 69 ? -20.546 -21.069 5.464 1.00 50.03 69 GLN A O 1
ATOM 573 N N . VAL A 1 70 ? -21.036 -21.373 3.271 1.00 47.41 70 VAL A N 1
ATOM 574 C CA . VAL A 1 70 ? -22.170 -22.302 3.400 1.00 47.41 70 VAL A CA 1
ATOM 575 C C . VAL A 1 70 ? -21.632 -23.723 3.374 1.00 47.41 70 VAL A C 1
ATOM 577 O O . VAL A 1 70 ? -20.736 -23.975 2.534 1.00 47.41 70 VAL A O 1
#

Solvent-accessible surface area (backbone atoms only — not comparable to full-atom values): 5054 Å² total; per-residue (Å²): 133,79,60,68,75,42,79,42,99,87,28,39,28,27,36,52,94,71,39,81,74,49,77,49,61,76,91,64,72,54,90,78,88,52,95,83,54,92,75,82,85,70,89,91,61,100,75,82,82,87,59,90,79,58,83,77,62,89,59,55,71,78,75,60,72,79,83,77,85,125

Sequence (70 aa):
MGEPVQLCSDGWIRGPQHRLLLWVPPTFWRPFYSTWNTVVLPRGSCIELDLSQMVHGNKWHHCFKPVVQV

Organism: NCBI:txid765257

Foldseek 3Di:
DFDPFDQDPQQFTAGGPRDTDDGDPPVPPPPDDDPPDPDDDDPPDPDDDDCVVPPPPPCPVVVDDDPPDD

Mean predicted aligned error: 9.71 Å

pLDDT: mean 75.92, std 8.61, range [47.41, 89.25]